Protein AF-A0AAF6ANN5-F1 (afdb_monomer_lite)

Organism: NCBI:txid1480154

Sequence (153 aa):
MLEGVFDYEKVLKLSKDSSLGESEVKACIAVLHFFVANAAKFDVDDSTLSKELQQLGLPKEHSDALCTPYLQNKDSLQAKFLEQALRIPALQIGGWQVQVGESKNVIMRLTTTNSVDQEEETSQKLQLCLTAEKFHLLLHELKTAKTLLEEIS

pLDDT: mean 86.35, std 12.0, range [33.69, 97.38]

InterPro domains:
  IPR017920 COMM domain [PF07258] (103-145)
  IPR047155 COMM domain-containing protein 4/6/7/8 [PTHR16231] (2-147)

Structure (mmCIF, N/CA/C/O backbone):
data_AF-A0AAF6ANN5-F1
#
_entry.id   AF-A0AAF6ANN5-F1
#
loop_
_atom_site.group_PDB
_atom_site.id
_atom_site.type_symbol
_atom_site.label_atom_id
_atom_site.label_alt_id
_atom_site.label_comp_id
_atom_site.label_asym_id
_atom_site.label_entity_id
_atom_site.label_seq_id
_atom_site.pdbx_PDB_ins_code
_atom_site.Cartn_x
_atom_site.Cartn_y
_atom_site.Cartn_z
_atom_site.occupancy
_atom_site.B_iso_or_equiv
_atom_site.auth_seq_id
_atom_site.auth_comp_id
_atom_site.auth_asym_id
_atom_site.auth_atom_id
_atom_site.pdbx_PDB_model_num
ATOM 1 N N . MET A 1 1 ? -15.929 -7.966 -1.815 1.00 33.69 1 MET A N 1
ATOM 2 C CA . MET A 1 1 ? -16.494 -6.610 -1.648 1.00 33.69 1 MET A CA 1
ATOM 3 C C . MET A 1 1 ? -16.893 -6.482 -0.192 1.00 33.69 1 MET A C 1
ATOM 5 O O . MET A 1 1 ? -17.551 -7.389 0.295 1.00 33.69 1 MET A O 1
ATOM 9 N N . LEU A 1 2 ? -16.480 -5.427 0.512 1.00 41.78 2 LEU A N 1
ATOM 10 C CA . LEU A 1 2 ? -17.139 -5.058 1.768 1.00 41.78 2 LEU A CA 1
ATOM 11 C C . LEU A 1 2 ? -18.470 -4.421 1.357 1.00 41.78 2 LEU A C 1
ATOM 13 O O . LEU A 1 2 ? -18.527 -3.237 1.038 1.00 41.78 2 LEU A O 1
ATOM 17 N N . GLU A 1 3 ? -19.495 -5.249 1.182 1.00 40.97 3 GLU A N 1
ATOM 18 C CA . GLU A 1 3 ? -20.826 -4.797 0.787 1.00 40.97 3 GLU A CA 1
ATOM 19 C C . GLU A 1 3 ? -21.509 -4.141 1.987 1.00 40.97 3 GLU A C 1
ATOM 21 O O . GLU A 1 3 ? -21.741 -4.777 3.013 1.00 40.97 3 GLU A O 1
ATOM 26 N N . GLY A 1 4 ? -21.818 -2.851 1.864 1.00 57.44 4 GLY A N 1
ATOM 27 C CA . GLY A 1 4 ? -22.591 -2.120 2.860 1.00 57.44 4 GLY A CA 1
ATOM 28 C C . GLY A 1 4 ? -22.348 -0.619 2.789 1.00 57.44 4 GLY A C 1
ATOM 29 O O . GLY A 1 4 ? -21.219 -0.153 2.917 1.00 57.44 4 GLY A O 1
ATOM 30 N N . VAL A 1 5 ? -23.419 0.155 2.613 1.00 72.56 5 VAL A N 1
ATOM 31 C CA . VAL A 1 5 ? -23.389 1.592 2.903 1.00 72.56 5 VAL A CA 1
ATOM 32 C C . VAL A 1 5 ? -23.323 1.736 4.422 1.00 72.56 5 VAL A C 1
ATOM 34 O O . VAL A 1 5 ? -24.136 1.143 5.132 1.00 72.56 5 VAL A O 1
ATOM 37 N N . PHE A 1 6 ? -22.347 2.491 4.931 1.00 81.31 6 PHE A N 1
ATOM 38 C CA . PHE A 1 6 ? -22.243 2.754 6.365 1.00 81.31 6 PHE A CA 1
ATOM 39 C C . PHE A 1 6 ? -23.472 3.546 6.837 1.00 81.31 6 PHE A C 1
ATOM 41 O O . PHE A 1 6 ? -23.650 4.710 6.475 1.00 81.31 6 PHE A O 1
ATOM 48 N N . ASP A 1 7 ? -24.334 2.905 7.628 1.00 87.69 7 ASP A N 1
ATOM 49 C CA . ASP A 1 7 ? -25.578 3.501 8.118 1.00 87.69 7 ASP A CA 1
ATOM 50 C C . ASP A 1 7 ? -25.316 4.355 9.365 1.00 87.69 7 ASP A C 1
ATOM 52 O O . ASP A 1 7 ? -25.314 3.882 10.507 1.00 87.69 7 ASP A O 1
ATOM 56 N N . TYR A 1 8 ? -25.090 5.643 9.121 1.00 85.69 8 TYR A N 1
ATOM 57 C CA . TYR A 1 8 ? -24.823 6.622 10.166 1.00 85.69 8 TYR A CA 1
ATOM 58 C C . TYR A 1 8 ? -26.023 6.831 11.108 1.00 85.69 8 TYR A C 1
ATOM 60 O O . TYR A 1 8 ? -25.842 6.986 12.317 1.00 85.69 8 TYR A O 1
ATOM 68 N N . GLU A 1 9 ? -27.258 6.776 10.594 1.00 86.19 9 GLU A N 1
ATOM 69 C CA . GLU A 1 9 ? -28.455 6.927 11.428 1.00 86.19 9 GLU A CA 1
ATOM 70 C C . GLU A 1 9 ? -28.615 5.771 12.410 1.00 86.19 9 GLU A C 1
ATOM 72 O O . GLU A 1 9 ? -29.039 5.969 13.552 1.00 86.19 9 GLU A O 1
ATOM 77 N N . LYS A 1 10 ? -28.294 4.550 11.975 1.00 88.38 10 LYS A N 1
ATOM 78 C CA . LYS A 1 10 ? -28.325 3.375 12.843 1.00 88.38 10 LYS A CA 1
ATOM 79 C C . LYS A 1 10 ? -27.309 3.497 13.971 1.00 88.38 10 LYS A C 1
ATOM 81 O O . LYS A 1 10 ? -27.663 3.220 15.114 1.00 88.38 10 LYS A O 1
ATOM 86 N N . VAL A 1 11 ? -26.089 3.952 13.682 1.00 88.06 11 VAL A N 1
ATOM 87 C CA . VAL A 1 11 ? -25.067 4.169 14.720 1.00 88.06 11 VAL A CA 1
ATOM 88 C C . VAL A 1 11 ? -25.512 5.246 15.706 1.00 88.06 11 VAL A C 1
ATOM 90 O O . VAL A 1 11 ? -25.431 5.024 16.911 1.00 88.06 11 VAL A O 1
ATOM 93 N N . LEU A 1 12 ? -26.089 6.350 15.220 1.00 86.00 12 LEU A N 1
ATOM 94 C CA . LEU A 1 12 ? -26.660 7.383 16.086 1.00 86.00 12 LEU A CA 1
ATOM 95 C C . LEU A 1 12 ? -27.783 6.864 16.984 1.00 86.00 12 LEU A C 1
ATOM 97 O O . LEU A 1 12 ? -27.888 7.277 18.133 1.00 86.00 12 LEU A O 1
ATOM 101 N N . LYS A 1 13 ? -28.643 5.973 16.473 1.00 87.88 13 LYS A N 1
ATOM 102 C CA . LYS A 1 13 ? -29.707 5.338 17.268 1.00 87.88 13 LYS A CA 1
ATOM 103 C C . LYS A 1 13 ? -29.127 4.436 18.358 1.00 87.88 13 LYS A C 1
ATOM 105 O O . LYS A 1 13 ? -29.644 4.462 19.468 1.00 87.88 13 LYS A O 1
ATOM 110 N N . LEU A 1 14 ? -28.063 3.689 18.055 1.00 87.19 14 LEU A N 1
ATOM 111 C CA . LEU A 1 14 ? -27.369 2.819 19.013 1.00 87.19 14 LEU A CA 1
ATOM 112 C C . LEU A 1 14 ? -26.603 3.606 20.084 1.00 87.19 14 LEU A C 1
ATOM 114 O O . LEU A 1 14 ? -26.457 3.124 21.201 1.00 87.19 14 LEU A O 1
ATOM 118 N N . SER A 1 15 ? -26.144 4.818 19.772 1.00 85.50 15 SER A N 1
ATOM 119 C CA . SER A 1 15 ? -25.438 5.675 20.727 1.00 85.50 15 SER A CA 1
ATOM 120 C C . SER A 1 15 ? -26.363 6.562 21.567 1.00 85.50 15 SER A C 1
ATOM 122 O O . SER A 1 15 ? -25.862 7.320 22.391 1.00 85.50 15 SER A O 1
ATOM 124 N N . LYS A 1 16 ? -27.693 6.488 21.411 1.00 82.38 16 LYS A N 1
ATOM 125 C CA . LYS A 1 16 ? -28.639 7.321 22.185 1.00 82.38 16 LYS A CA 1
ATOM 126 C C . LYS A 1 16 ? -28.584 7.087 23.692 1.00 82.38 16 LYS A C 1
ATOM 128 O O . LYS A 1 16 ? -28.816 8.022 24.447 1.00 82.38 16 LYS A O 1
ATOM 133 N N . ASP A 1 17 ? -28.279 5.859 24.102 1.00 80.19 17 ASP A N 1
ATOM 134 C CA . ASP A 1 17 ? -28.165 5.487 25.517 1.00 80.19 17 ASP A CA 1
ATOM 135 C C . ASP A 1 17 ? -26.787 5.847 26.099 1.00 80.19 17 ASP A C 1
ATOM 137 O O . ASP A 1 17 ? -26.565 5.745 27.306 1.00 80.19 17 ASP A O 1
ATOM 141 N N . SER A 1 18 ? -25.850 6.281 25.249 1.00 80.62 18 SER A N 1
ATOM 142 C CA . SER A 1 18 ? -24.573 6.833 25.688 1.00 80.62 18 SER A CA 1
ATOM 143 C C . SER A 1 18 ? -24.733 8.312 26.039 1.00 80.62 18 SER A C 1
ATOM 145 O O . SER A 1 18 ? -25.566 9.015 25.472 1.00 80.62 18 SER A O 1
ATOM 147 N N . SER A 1 19 ? -23.888 8.828 26.929 1.00 83.00 19 SER A N 1
ATOM 148 C CA . SER A 1 19 ? -23.829 10.263 27.229 1.00 83.00 19 SER A CA 1
ATOM 149 C C . SER A 1 19 ? -23.199 11.097 26.100 1.00 83.00 19 SER A C 1
ATOM 151 O O . SER A 1 19 ? -22.814 12.235 26.351 1.00 83.00 19 SER A O 1
ATOM 153 N N . LEU A 1 20 ? -23.040 10.529 24.896 1.00 84.44 20 LEU A N 1
ATOM 154 C CA . LEU A 1 20 ? -22.340 11.138 23.770 1.00 84.44 20 LEU A CA 1
ATOM 155 C C . LEU A 1 20 ? -23.307 11.895 22.853 1.00 84.44 20 LEU A C 1
ATOM 157 O O . LEU A 1 20 ? -24.319 11.360 22.398 1.00 84.44 20 LEU A O 1
ATOM 161 N N . GLY A 1 21 ? -22.960 13.134 22.519 1.00 88.62 21 GLY A N 1
ATOM 162 C CA . GLY A 1 21 ? -23.619 13.915 21.479 1.00 88.62 21 GLY A CA 1
ATOM 163 C C . GLY A 1 21 ? -23.250 13.448 20.066 1.00 88.62 21 GLY A C 1
ATOM 164 O O . GLY A 1 21 ? -22.271 12.735 19.849 1.00 88.62 21 GLY A O 1
ATOM 165 N N . GLU A 1 22 ? -23.991 13.914 19.056 1.00 87.75 22 GLU A N 1
ATOM 166 C CA . GLU A 1 22 ? -23.760 13.544 17.647 1.00 87.75 22 GLU A CA 1
ATOM 167 C C . GLU A 1 22 ? -22.311 13.806 17.192 1.00 87.75 22 GLU A C 1
ATOM 169 O O . GLU A 1 22 ? -21.709 12.983 16.502 1.00 87.75 22 GLU A O 1
ATOM 174 N N . SER A 1 23 ? -21.723 14.934 17.605 1.00 89.06 23 SER A N 1
ATOM 175 C CA . SER A 1 23 ? -20.334 15.274 17.274 1.00 89.06 23 SER A CA 1
ATOM 176 C C . SER A 1 23 ? -19.329 14.291 17.880 1.00 89.06 23 SER A C 1
ATOM 178 O O . SER A 1 23 ? -18.340 13.949 17.235 1.00 89.06 23 SER A O 1
ATOM 180 N N . GLU A 1 24 ? -19.575 13.827 19.103 1.00 90.00 24 GLU A N 1
ATOM 181 C CA . GLU A 1 24 ? -18.706 12.870 19.792 1.00 90.00 24 GLU A CA 1
ATOM 182 C C . GLU A 1 24 ? -18.810 11.493 19.136 1.00 90.00 24 GLU A C 1
ATOM 184 O O . GLU A 1 24 ? -17.797 10.846 18.893 1.00 90.00 24 GLU A O 1
ATOM 189 N N . VAL A 1 25 ? -20.012 11.098 18.708 1.00 90.69 25 VAL A N 1
ATOM 190 C CA . VAL A 1 25 ? -20.229 9.875 17.924 1.00 90.69 25 VAL A CA 1
ATOM 191 C C . VAL A 1 25 ? -19.454 9.921 16.600 1.00 90.69 25 VAL A C 1
ATOM 193 O O . VAL A 1 25 ? -18.795 8.942 16.245 1.00 90.69 25 VAL A O 1
ATOM 196 N N . LYS A 1 26 ? -19.458 11.057 15.881 1.00 90.06 26 LYS A N 1
ATOM 197 C CA . LYS A 1 26 ? -18.629 11.235 14.664 1.00 90.06 26 LYS A CA 1
ATOM 198 C C . LYS A 1 26 ? -17.145 11.092 14.974 1.00 90.06 26 LYS A C 1
ATOM 200 O O . LYS A 1 26 ? -16.437 10.428 14.218 1.00 90.06 26 LYS A O 1
ATOM 205 N N . ALA A 1 27 ? -16.686 11.688 16.074 1.00 90.69 27 ALA A N 1
ATOM 206 C CA . ALA A 1 27 ? -15.297 11.589 16.499 1.00 90.69 27 ALA A CA 1
ATOM 207 C C . ALA A 1 27 ? -14.908 10.134 16.799 1.00 90.69 27 ALA A C 1
ATOM 209 O O . ALA A 1 27 ? -13.898 9.662 16.284 1.00 90.69 27 ALA A O 1
ATOM 210 N N . CYS A 1 28 ? -15.740 9.387 17.531 1.00 89.94 28 CYS A N 1
ATOM 211 C CA . CYS A 1 28 ? -15.510 7.967 17.800 1.00 89.94 28 CYS A CA 1
ATOM 212 C C . CYS A 1 28 ? -15.413 7.145 16.509 1.00 89.94 28 CYS A C 1
ATOM 214 O O . CYS A 1 28 ? -14.481 6.359 16.354 1.00 89.94 28 CYS A O 1
ATOM 216 N N . ILE A 1 29 ? -16.327 7.350 15.554 1.00 89.88 29 ILE A N 1
ATOM 217 C CA . ILE A 1 29 ? -16.293 6.647 14.261 1.00 89.88 29 ILE A CA 1
ATOM 218 C C . ILE A 1 29 ? -15.013 6.984 13.491 1.00 89.88 29 ILE A C 1
ATOM 220 O O . ILE A 1 29 ? -14.361 6.084 12.966 1.00 89.88 29 ILE A O 1
ATOM 224 N N . ALA A 1 30 ? -14.628 8.261 13.440 1.00 91.06 30 ALA A N 1
ATOM 225 C CA . ALA A 1 30 ? -13.412 8.694 12.760 1.00 91.06 30 ALA A CA 1
ATOM 226 C C . ALA A 1 30 ? -12.153 8.077 13.387 1.00 91.06 30 ALA A C 1
ATOM 228 O O . ALA A 1 30 ? -11.261 7.639 12.663 1.00 91.06 30 ALA A O 1
ATOM 229 N N . VAL A 1 31 ? -12.105 7.991 14.718 1.00 90.69 31 VAL A N 1
ATOM 230 C CA . VAL A 1 31 ? -11.010 7.363 15.469 1.00 90.69 31 VAL A CA 1
ATOM 231 C C . VAL A 1 31 ? -10.940 5.857 15.194 1.00 90.69 31 VAL A C 1
ATOM 233 O O . VAL A 1 31 ? -9.868 5.342 14.886 1.00 90.69 31 VAL A O 1
ATOM 236 N N . LEU A 1 32 ? -12.072 5.148 15.222 1.00 90.62 32 LEU A N 1
ATOM 237 C CA . LEU A 1 32 ? -12.115 3.717 14.898 1.00 90.62 32 LEU A CA 1
ATOM 238 C C . LEU A 1 32 ? -11.694 3.449 13.450 1.00 90.62 32 LEU A C 1
ATOM 240 O O . LEU A 1 32 ? -10.883 2.560 13.193 1.00 90.62 32 LEU A O 1
ATOM 244 N N . HIS A 1 33 ? -12.195 4.252 12.509 1.00 91.75 33 HIS A N 1
ATOM 245 C CA . HIS A 1 33 ? -11.777 4.190 11.114 1.00 91.75 33 HIS A CA 1
ATOM 246 C C . HIS A 1 33 ? -10.273 4.441 10.976 1.00 91.75 33 HIS A C 1
ATOM 248 O O . HIS A 1 33 ? -9.597 3.715 10.251 1.00 91.75 33 HIS A O 1
ATOM 254 N N . PHE A 1 34 ? -9.732 5.431 11.691 1.00 92.19 34 PHE A N 1
ATOM 255 C CA . PHE A 1 34 ? -8.304 5.724 11.690 1.00 92.19 34 PHE A CA 1
ATOM 256 C C . PHE A 1 34 ? -7.478 4.523 12.164 1.00 92.19 34 PHE A C 1
ATOM 258 O O . PHE A 1 34 ? -6.540 4.143 11.465 1.00 92.19 34 PHE A O 1
ATOM 265 N N . PHE A 1 35 ? -7.825 3.891 13.289 1.00 92.12 35 PHE A N 1
ATOM 266 C CA . PHE A 1 35 ? -7.075 2.729 13.774 1.00 92.12 35 PHE A CA 1
ATOM 267 C C . PHE A 1 35 ? -7.138 1.557 12.805 1.00 92.12 35 PHE A C 1
ATOM 269 O O . PHE A 1 35 ? -6.095 1.061 12.392 1.00 92.12 35 PHE A O 1
ATOM 276 N N . VAL A 1 36 ? -8.337 1.153 12.381 1.00 91.88 36 VAL A N 1
ATOM 277 C CA . VAL A 1 36 ? -8.509 -0.009 11.495 1.00 91.88 36 VAL A CA 1
ATOM 278 C C . VAL A 1 36 ? -7.837 0.223 10.141 1.00 91.88 36 VAL A C 1
ATOM 280 O O . VAL A 1 36 ? -7.149 -0.662 9.631 1.00 91.88 36 VAL A O 1
ATOM 283 N N . ALA A 1 37 ? -7.982 1.420 9.564 1.00 92.31 37 ALA A N 1
ATOM 284 C CA . ALA A 1 37 ? -7.369 1.738 8.282 1.00 92.31 37 ALA A CA 1
ATOM 285 C C . ALA A 1 37 ? -5.838 1.751 8.367 1.00 92.31 37 ALA A C 1
ATOM 287 O O . ALA A 1 37 ? -5.186 1.232 7.466 1.00 92.31 37 ALA A O 1
ATOM 288 N N . ASN A 1 38 ? -5.252 2.327 9.423 1.00 93.19 38 ASN A N 1
ATOM 289 C CA . ASN A 1 38 ? -3.796 2.349 9.576 1.00 93.19 38 ASN A CA 1
ATOM 290 C C . ASN A 1 38 ? -3.234 0.974 9.936 1.00 93.19 38 ASN A C 1
ATOM 292 O O . ASN A 1 38 ? -2.243 0.571 9.338 1.00 93.19 38 ASN A O 1
ATOM 296 N N . ALA A 1 39 ? -3.892 0.226 10.824 1.00 94.31 39 ALA A N 1
ATOM 297 C CA . ALA A 1 39 ? -3.493 -1.139 11.152 1.00 94.31 39 ALA A CA 1
ATOM 298 C C . ALA A 1 39 ? -3.416 -2.006 9.887 1.00 94.31 39 ALA A C 1
ATOM 300 O O . ALA A 1 39 ? -2.395 -2.641 9.634 1.00 94.31 39 ALA A O 1
ATOM 301 N N . ALA A 1 40 ? -4.441 -1.933 9.028 1.00 93.69 40 ALA A N 1
ATOM 302 C CA . ALA A 1 40 ? -4.443 -2.639 7.751 1.00 93.69 40 ALA A CA 1
ATOM 303 C C . ALA A 1 40 ? -3.346 -2.126 6.802 1.00 93.69 40 ALA A C 1
ATOM 305 O O . ALA A 1 40 ? -2.627 -2.932 6.218 1.00 93.69 40 ALA A O 1
ATOM 306 N N . LYS A 1 41 ? -3.178 -0.804 6.653 1.00 91.81 41 LYS A N 1
ATOM 307 C CA . LYS A 1 41 ? -2.157 -0.209 5.766 1.00 91.81 41 LYS A CA 1
ATOM 308 C C . LYS A 1 41 ? -0.726 -0.592 6.141 1.00 91.81 41 LYS A C 1
ATOM 310 O O . LYS A 1 41 ? 0.086 -0.786 5.244 1.00 91.81 41 LYS A O 1
ATOM 315 N N . PHE A 1 42 ? -0.427 -0.676 7.434 1.00 93.19 42 PHE A N 1
ATOM 316 C CA . PHE A 1 42 ? 0.909 -0.988 7.952 1.00 93.19 42 PHE A CA 1
ATOM 317 C C . PHE A 1 42 ? 1.077 -2.457 8.346 1.00 93.19 42 PHE A C 1
ATOM 319 O O . PHE A 1 42 ? 2.047 -2.803 9.010 1.00 93.19 42 PHE A O 1
ATOM 326 N N . ASP A 1 43 ? 0.142 -3.311 7.931 1.00 93.00 43 ASP A N 1
ATOM 327 C CA . ASP A 1 43 ? 0.189 -4.756 8.146 1.00 93.00 43 ASP A CA 1
ATOM 328 C C . ASP A 1 43 ? 0.326 -5.181 9.623 1.00 93.00 43 ASP A C 1
ATOM 330 O O . ASP A 1 43 ? 0.860 -6.242 9.937 1.00 93.00 43 ASP A O 1
ATOM 334 N N . VAL A 1 44 ? -0.215 -4.388 10.550 1.00 94.38 44 VAL A N 1
ATOM 335 C CA . VAL A 1 44 ? -0.054 -4.591 11.999 1.00 94.38 44 VAL A CA 1
ATOM 336 C C . VAL A 1 44 ? -0.697 -5.913 12.441 1.00 94.38 44 VAL A C 1
ATOM 338 O O . VAL A 1 44 ? -1.783 -6.276 11.973 1.00 94.38 44 VAL A O 1
ATOM 341 N N . ASP A 1 45 ? -0.041 -6.661 13.328 1.00 92.44 45 ASP A N 1
ATOM 342 C CA . ASP A 1 45 ? -0.598 -7.885 13.909 1.00 92.44 45 ASP A CA 1
ATOM 343 C C . ASP A 1 45 ? -1.596 -7.590 15.042 1.00 92.44 45 ASP A C 1
ATOM 345 O O . ASP A 1 45 ? -1.555 -6.545 15.692 1.00 92.44 45 ASP A O 1
ATOM 349 N N . ASP A 1 46 ? -2.486 -8.547 15.301 1.00 90.00 46 ASP A N 1
ATOM 350 C CA . ASP A 1 46 ? -3.550 -8.458 16.310 1.00 90.00 46 ASP A CA 1
ATOM 351 C C . ASP A 1 46 ? -3.022 -8.110 17.713 1.00 90.00 46 ASP A C 1
ATOM 353 O O . ASP A 1 46 ? -3.574 -7.261 18.418 1.00 90.00 46 ASP A O 1
ATOM 357 N N . SER A 1 47 ? -1.888 -8.709 18.096 1.00 91.75 47 SER A N 1
ATOM 358 C CA . SER A 1 47 ? -1.308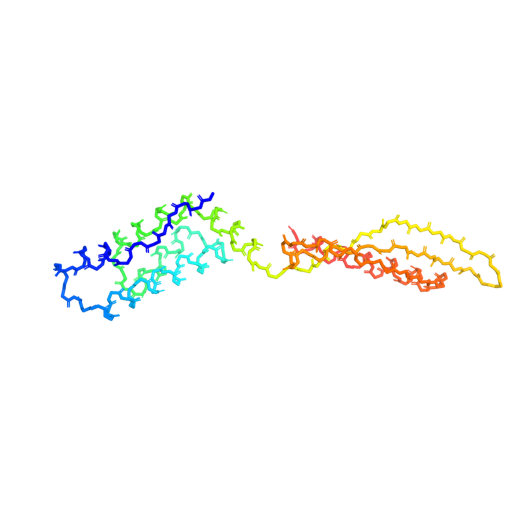 -8.521 19.424 1.00 91.75 47 SER A CA 1
ATOM 359 C C . SER A 1 47 ? -0.721 -7.123 19.603 1.00 91.75 47 SER A C 1
ATOM 361 O O . SER A 1 47 ? -0.788 -6.563 20.699 1.00 91.75 47 SER A O 1
ATOM 363 N N . THR A 1 48 ? -0.153 -6.556 18.539 1.00 93.56 48 THR A N 1
ATOM 364 C CA . THR A 1 48 ? 0.372 -5.190 18.526 1.00 93.56 48 THR A CA 1
ATOM 365 C C . THR A 1 48 ? -0.770 -4.182 18.528 1.00 93.56 48 THR A C 1
ATOM 367 O O . THR A 1 48 ? -0.782 -3.302 19.388 1.00 93.56 48 THR A O 1
ATOM 370 N N . LEU A 1 49 ? -1.785 -4.366 17.676 1.00 93.44 49 LEU A N 1
ATOM 371 C CA . LEU A 1 49 ? -2.954 -3.485 17.635 1.00 93.44 49 LEU A CA 1
ATOM 372 C C . LEU A 1 49 ? -3.677 -3.437 18.991 1.00 93.44 49 LEU A C 1
ATOM 374 O O . LEU A 1 49 ? -3.960 -2.353 19.499 1.00 93.44 49 LEU A O 1
ATOM 378 N N . SER A 1 50 ? -3.921 -4.592 19.623 1.00 93.88 50 SER A N 1
ATOM 379 C CA . SER A 1 50 ? -4.575 -4.642 20.939 1.00 93.88 50 SER A CA 1
ATOM 380 C C . SER A 1 50 ? -3.757 -3.911 22.014 1.00 93.88 50 SER A C 1
ATOM 382 O O . SER A 1 50 ? -4.326 -3.204 22.848 1.00 93.88 50 SER A O 1
ATOM 384 N N . LYS A 1 51 ? -2.419 -4.010 21.988 1.00 94.31 51 LYS A N 1
ATOM 385 C CA . LYS A 1 51 ? -1.542 -3.281 22.924 1.00 94.31 51 LYS A CA 1
ATOM 386 C C . LYS A 1 51 ? -1.562 -1.773 22.687 1.00 94.31 51 LYS A C 1
ATOM 388 O O . LYS A 1 51 ? -1.621 -1.028 23.661 1.00 94.31 51 LYS A O 1
ATOM 393 N N . GLU A 1 52 ? -1.519 -1.322 21.436 1.00 94.00 52 GLU A N 1
ATOM 394 C CA . GLU A 1 52 ? -1.569 0.108 21.100 1.00 94.00 52 GLU A CA 1
ATOM 395 C C . GLU A 1 52 ? -2.889 0.742 21.556 1.00 94.00 52 GLU A C 1
ATOM 397 O O . GLU A 1 52 ? -2.888 1.789 22.205 1.00 94.00 52 GLU A O 1
ATOM 402 N N . LEU A 1 53 ? -4.018 0.072 21.313 1.00 93.38 53 LEU A N 1
ATOM 403 C CA . LEU A 1 53 ? -5.333 0.530 21.772 1.00 93.38 53 LEU A CA 1
ATOM 404 C C . LEU A 1 53 ? -5.397 0.628 23.302 1.00 93.38 53 LEU A C 1
ATOM 406 O O . LEU A 1 53 ? -5.896 1.617 23.842 1.00 93.38 53 LEU A O 1
ATOM 410 N N . GLN A 1 54 ? -4.830 -0.352 24.010 1.00 94.12 54 GLN A N 1
ATOM 411 C CA . GLN A 1 54 ? -4.751 -0.327 25.471 1.00 94.12 54 GLN A CA 1
ATOM 412 C C . GLN A 1 54 ? -3.858 0.807 25.994 1.00 94.12 54 GLN A C 1
ATOM 414 O O . GLN A 1 54 ? -4.203 1.445 26.988 1.00 94.12 54 GLN A O 1
ATOM 419 N N . GLN A 1 55 ? -2.743 1.111 25.323 1.00 93.88 55 GLN A N 1
ATOM 420 C CA . GLN A 1 55 ? -1.870 2.241 25.679 1.00 93.88 55 GLN A CA 1
ATOM 421 C C . GLN A 1 55 ? -2.560 3.596 25.501 1.00 93.88 55 GLN A C 1
ATOM 423 O O . GLN A 1 55 ? -2.269 4.538 26.237 1.00 93.88 55 GLN A O 1
ATOM 428 N N . LEU A 1 56 ? -3.505 3.682 24.566 1.00 90.56 56 LEU A N 1
ATOM 429 C CA . LEU A 1 56 ? -4.368 4.847 24.376 1.00 90.56 56 LEU A CA 1
ATOM 430 C C . LEU A 1 56 ? -5.523 4.914 25.389 1.00 90.56 56 LEU A C 1
ATOM 432 O O . LEU A 1 56 ? -6.294 5.872 25.380 1.00 90.56 56 LEU A O 1
ATOM 436 N N . GLY A 1 57 ? -5.623 3.925 26.282 1.00 90.56 57 GLY A N 1
ATOM 437 C CA . GLY A 1 57 ? -6.574 3.889 27.387 1.00 90.56 57 GLY A CA 1
ATOM 438 C C . GLY A 1 57 ? -7.822 3.050 27.129 1.00 90.56 57 GLY A C 1
ATOM 439 O O . GLY A 1 57 ? -8.728 3.070 27.964 1.00 90.56 57 GLY A O 1
ATOM 440 N N . LEU A 1 58 ? -7.905 2.307 26.016 1.00 90.94 58 LEU A N 1
ATOM 441 C CA . LEU A 1 58 ? -9.034 1.403 25.806 1.00 90.94 58 LEU A CA 1
ATOM 442 C C . LEU A 1 58 ? -8.931 0.196 26.755 1.00 90.94 58 LEU A C 1
ATOM 444 O O . LEU A 1 58 ? -7.871 -0.422 26.870 1.00 90.94 58 LEU A O 1
ATOM 448 N N . PRO A 1 59 ? -10.038 -0.211 27.397 1.00 93.19 59 PRO A N 1
ATOM 449 C CA . PRO A 1 59 ? -10.106 -1.488 28.088 1.00 93.19 59 PRO A CA 1
ATOM 450 C C . PRO A 1 59 ? -9.721 -2.643 27.160 1.00 93.19 59 PRO A C 1
ATOM 452 O O . PRO A 1 59 ? -10.027 -2.631 25.961 1.00 93.19 59 PRO A O 1
ATOM 455 N N . LYS A 1 60 ? -9.096 -3.677 27.729 1.00 91.75 60 LYS A N 1
ATOM 456 C CA . LYS A 1 60 ? -8.686 -4.872 26.982 1.00 91.75 60 LYS A CA 1
ATOM 457 C C . LYS A 1 60 ? -9.853 -5.498 26.215 1.00 91.75 60 LYS A C 1
ATOM 459 O O . LYS A 1 60 ? -9.721 -5.781 25.034 1.00 91.75 60 LYS A O 1
ATOM 464 N N . GLU A 1 61 ? -11.014 -5.615 26.854 1.00 94.06 61 GLU A N 1
ATOM 465 C CA . GLU A 1 61 ? -12.221 -6.177 26.236 1.00 94.06 61 GLU A CA 1
ATOM 466 C C . GLU A 1 61 ? -12.648 -5.419 24.969 1.00 94.06 61 GLU A C 1
ATOM 468 O O . GLU A 1 61 ? -13.032 -6.033 23.978 1.00 94.06 61 GLU A O 1
ATOM 473 N N . HIS A 1 62 ? -12.556 -4.085 24.970 1.00 90.81 62 HIS A N 1
ATOM 474 C CA . HIS A 1 62 ? -12.905 -3.261 23.807 1.00 90.81 62 HIS A CA 1
ATOM 475 C C . HIS A 1 62 ? -11.837 -3.326 22.716 1.00 90.81 62 HIS A C 1
ATOM 477 O O . HIS A 1 62 ? -12.165 -3.305 21.531 1.00 90.81 62 HIS A O 1
ATOM 483 N N . SER A 1 63 ? -10.572 -3.440 23.117 1.00 93.44 63 SER A N 1
ATOM 484 C CA . SER A 1 63 ? -9.453 -3.624 22.193 1.00 93.44 63 SER A CA 1
ATOM 485 C C . SER A 1 63 ? -9.590 -4.951 21.447 1.00 93.44 63 SER A C 1
ATOM 487 O O . SER A 1 63 ? -9.588 -4.965 20.219 1.00 93.44 63 SER A O 1
ATOM 489 N N . ASP A 1 64 ? -9.832 -6.048 22.166 1.00 90.81 64 ASP A N 1
ATOM 490 C CA . ASP A 1 64 ? -9.996 -7.385 21.585 1.00 90.81 64 ASP A CA 1
ATOM 491 C C . ASP A 1 64 ? -11.257 -7.470 20.695 1.00 90.81 64 ASP A C 1
ATOM 493 O O . ASP A 1 64 ? -11.242 -8.087 19.622 1.00 90.81 64 ASP A O 1
ATOM 497 N N . ALA A 1 65 ? -12.335 -6.776 21.082 1.00 91.94 65 ALA A N 1
ATOM 498 C CA . ALA A 1 65 ? -13.548 -6.662 20.273 1.00 91.94 65 ALA A CA 1
ATOM 499 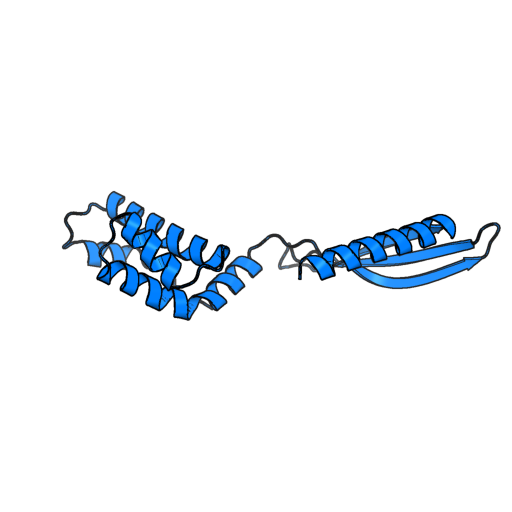C C . ALA A 1 65 ? -13.322 -5.920 18.942 1.00 91.94 65 ALA A C 1
ATOM 501 O O . ALA A 1 65 ? -13.993 -6.234 17.960 1.00 91.94 65 ALA A O 1
ATOM 502 N N . LEU A 1 66 ? -12.384 -4.964 18.886 1.00 91.44 66 LEU A N 1
ATOM 503 C CA . LEU A 1 66 ? -12.002 -4.275 17.647 1.00 91.44 66 LEU A CA 1
ATOM 504 C C . LEU A 1 66 ? -11.031 -5.110 16.798 1.00 91.44 66 LEU A C 1
ATOM 506 O O . LEU A 1 66 ? -11.114 -5.103 15.569 1.00 91.44 66 LEU A O 1
ATOM 510 N N . CYS A 1 67 ? -10.134 -5.848 17.449 1.00 92.69 67 CYS A N 1
ATOM 511 C CA . CYS A 1 67 ? -9.105 -6.643 16.788 1.00 92.69 67 CYS A CA 1
ATOM 512 C C . CYS A 1 67 ? -9.693 -7.861 16.044 1.00 92.69 67 CYS A C 1
ATOM 514 O O . CYS A 1 67 ? -9.305 -8.144 14.912 1.00 92.69 67 CYS A O 1
ATOM 516 N N . THR A 1 68 ? -10.739 -8.491 16.591 1.00 91.88 68 THR A N 1
ATOM 517 C CA . THR A 1 68 ? -11.431 -9.634 15.959 1.00 91.88 68 THR A CA 1
ATOM 518 C C . THR A 1 68 ? -11.941 -9.348 14.529 1.00 91.88 68 THR A C 1
ATOM 520 O O . THR A 1 68 ? -11.560 -10.072 13.604 1.00 91.88 68 THR A O 1
ATOM 523 N N . PRO A 1 69 ? -12.784 -8.320 14.282 1.00 91.38 69 PRO A N 1
ATOM 524 C CA . PRO A 1 69 ? -13.243 -8.001 12.931 1.00 91.38 69 PRO A CA 1
ATOM 525 C C . PRO A 1 69 ? -12.122 -7.444 12.047 1.00 91.38 69 PRO A C 1
ATOM 527 O O . PRO A 1 69 ? -12.172 -7.640 10.832 1.00 91.38 69 PRO A O 1
ATOM 530 N N . TYR A 1 70 ? -11.112 -6.781 12.623 1.00 92.75 70 TYR A N 1
ATOM 531 C CA . TYR A 1 70 ? -9.924 -6.358 11.883 1.00 92.75 70 TYR A CA 1
ATOM 532 C C . TYR A 1 70 ? -9.192 -7.567 11.290 1.00 92.75 70 TYR A C 1
ATOM 534 O O . TYR A 1 70 ? -9.010 -7.618 10.077 1.00 92.75 70 TYR A O 1
ATOM 542 N N . LEU A 1 71 ? -8.860 -8.571 12.106 1.00 91.88 71 LEU A N 1
ATOM 543 C CA . LEU A 1 71 ? -8.136 -9.764 11.667 1.00 91.88 71 LEU A CA 1
ATOM 544 C C . LEU A 1 71 ? -8.889 -10.525 10.567 1.00 91.88 71 LEU A C 1
ATOM 546 O O . LEU A 1 71 ? -8.289 -10.956 9.588 1.00 91.88 71 LEU A O 1
ATOM 550 N N . GLN A 1 72 ? -10.213 -10.638 10.695 1.00 93.12 72 GLN A N 1
ATOM 551 C CA . GLN A 1 72 ? -11.062 -11.319 9.711 1.00 93.12 72 GLN A CA 1
ATOM 552 C C . GLN A 1 72 ? -11.113 -10.612 8.350 1.00 93.12 72 GLN A C 1
ATOM 554 O O . GLN A 1 72 ? -11.344 -11.262 7.334 1.00 93.12 72 GLN A O 1
ATOM 559 N N . ASN A 1 73 ? -10.939 -9.287 8.326 1.00 92.31 73 ASN A N 1
ATOM 560 C CA . ASN A 1 73 ? -11.127 -8.472 7.124 1.00 92.31 73 ASN A CA 1
ATOM 561 C C . ASN A 1 73 ? -9.841 -7.791 6.636 1.00 92.31 73 ASN A C 1
ATOM 563 O O . ASN A 1 73 ? -9.892 -7.088 5.626 1.00 92.31 73 ASN A O 1
ATOM 567 N N . LYS A 1 74 ? -8.704 -7.990 7.314 1.00 93.00 74 LYS A N 1
ATOM 568 C CA . LYS A 1 74 ? -7.417 -7.334 7.038 1.00 93.00 74 LYS A CA 1
ATOM 569 C C . LYS A 1 74 ? -7.016 -7.452 5.569 1.00 93.00 74 LYS A C 1
ATOM 571 O O . LYS A 1 74 ? -6.821 -6.431 4.913 1.00 93.00 74 LYS A O 1
ATOM 576 N N . ASP A 1 75 ? -7.008 -8.670 5.035 1.00 92.50 75 ASP A N 1
ATOM 577 C CA . ASP A 1 75 ? -6.617 -8.933 3.645 1.00 92.50 75 ASP A CA 1
ATOM 578 C C . ASP A 1 75 ? -7.567 -8.251 2.652 1.00 92.50 75 ASP A C 1
ATOM 580 O O . ASP A 1 75 ? -7.142 -7.652 1.663 1.00 92.50 75 ASP A O 1
ATOM 584 N N . SER A 1 76 ? -8.876 -8.272 2.934 1.00 92.69 76 SER A N 1
ATOM 585 C CA . SER A 1 76 ? -9.865 -7.596 2.090 1.00 92.69 76 SER A CA 1
ATOM 586 C C . SER A 1 76 ? -9.726 -6.072 2.147 1.00 92.69 76 SER A C 1
ATOM 588 O O . SER A 1 76 ? -9.959 -5.410 1.134 1.00 92.69 76 SER A O 1
ATOM 590 N N . LEU A 1 77 ? -9.389 -5.503 3.308 1.00 91.62 77 LEU A N 1
ATOM 591 C CA . LEU A 1 77 ? -9.144 -4.069 3.474 1.00 91.62 77 LEU A CA 1
ATOM 592 C C . LEU A 1 77 ? -7.887 -3.648 2.715 1.00 91.62 77 LEU A C 1
ATOM 594 O O . LEU A 1 77 ? -7.930 -2.684 1.952 1.00 91.62 77 LEU A O 1
ATOM 598 N N . GLN A 1 78 ? -6.796 -4.399 2.865 1.00 93.19 78 GLN A N 1
ATOM 599 C CA . GLN A 1 78 ? -5.552 -4.163 2.138 1.00 93.19 78 GLN A CA 1
ATOM 600 C C . GLN A 1 78 ? -5.765 -4.252 0.627 1.00 93.19 78 GLN A C 1
ATOM 602 O O . GLN A 1 78 ? -5.357 -3.342 -0.091 1.00 93.19 78 GLN A O 1
ATOM 607 N N . ALA A 1 79 ? -6.477 -5.271 0.137 1.00 90.81 79 ALA A N 1
ATOM 608 C CA . ALA A 1 79 ? -6.812 -5.388 -1.280 1.00 90.81 79 ALA A CA 1
ATOM 609 C C . ALA A 1 79 ? -7.558 -4.144 -1.795 1.00 90.81 79 ALA A C 1
ATOM 611 O O . ALA A 1 79 ? -7.204 -3.600 -2.840 1.00 90.81 79 ALA A O 1
ATOM 612 N N . LYS A 1 80 ? -8.533 -3.632 -1.032 1.00 89.69 80 LYS A N 1
ATOM 613 C CA . LYS A 1 80 ? -9.262 -2.406 -1.389 1.00 89.69 80 LYS A CA 1
ATOM 614 C C . LYS A 1 80 ? -8.408 -1.147 -1.335 1.00 89.69 80 LYS A C 1
ATOM 616 O O . LYS A 1 80 ? -8.498 -0.324 -2.244 1.00 89.69 80 LYS A O 1
ATOM 621 N N . PHE A 1 81 ? -7.543 -1.001 -0.339 1.00 89.31 81 PHE A N 1
ATOM 622 C CA . PHE A 1 81 ? -6.602 0.117 -0.312 1.00 89.31 81 PHE A CA 1
ATOM 623 C C . PHE A 1 81 ? -5.607 0.054 -1.470 1.00 89.31 81 PHE A C 1
ATOM 625 O O . PHE A 1 81 ? -5.281 1.088 -2.041 1.00 89.31 81 PHE A O 1
ATOM 632 N N . LEU A 1 82 ? -5.187 -1.144 -1.878 1.00 86.62 82 LEU A N 1
ATOM 633 C CA . LEU A 1 82 ? -4.317 -1.345 -3.033 1.00 86.62 82 LEU A CA 1
ATOM 634 C C . LEU A 1 82 ? -5.013 -1.065 -4.371 1.00 86.62 82 LEU A C 1
ATOM 636 O O . LEU A 1 82 ? -4.324 -0.712 -5.328 1.00 86.62 82 LEU A O 1
ATOM 640 N N . GLU A 1 83 ? -6.331 -1.250 -4.476 1.00 84.19 83 GLU A N 1
ATOM 641 C CA . GLU A 1 83 ? -7.124 -0.829 -5.645 1.00 84.19 83 GLU A CA 1
ATOM 642 C C . GLU A 1 83 ? -7.207 0.703 -5.747 1.00 84.19 83 GLU A C 1
ATOM 644 O O . GLU A 1 83 ? -7.195 1.248 -6.845 1.00 84.19 83 GLU A O 1
ATOM 649 N N . GLN A 1 84 ? -7.277 1.396 -4.607 1.00 82.06 84 GLN A N 1
ATOM 650 C CA . GLN A 1 84 ? -7.374 2.860 -4.531 1.00 82.06 84 GLN A CA 1
ATOM 651 C C . GLN A 1 84 ? -6.010 3.565 -4.527 1.00 82.06 84 GLN A C 1
ATOM 653 O O . GLN A 1 84 ? -5.938 4.787 -4.659 1.00 82.06 84 GLN A O 1
ATOM 658 N N . ALA A 1 85 ? -4.925 2.817 -4.337 1.00 82.38 85 ALA A N 1
ATOM 659 C CA . ALA A 1 85 ? -3.579 3.357 -4.333 1.00 82.38 85 ALA A CA 1
ATOM 660 C C . ALA A 1 85 ? -3.145 3.758 -5.748 1.00 82.38 85 ALA A C 1
ATOM 662 O O . ALA A 1 85 ? -3.358 3.030 -6.718 1.00 82.38 85 ALA A O 1
ATOM 663 N N . LEU A 1 86 ? -2.450 4.892 -5.848 1.00 80.00 86 LEU A N 1
ATOM 664 C CA . LEU A 1 86 ? -1.753 5.272 -7.071 1.00 80.00 86 LEU A CA 1
ATOM 665 C C . LEU A 1 86 ? -0.650 4.249 -7.347 1.00 80.00 86 LEU A C 1
ATOM 667 O O . LEU A 1 86 ? 0.284 4.098 -6.559 1.00 80.00 86 LEU A O 1
ATOM 671 N N . ARG A 1 87 ? -0.759 3.548 -8.475 1.00 73.94 87 ARG A N 1
ATOM 672 C CA . ARG A 1 87 ? 0.261 2.606 -8.935 1.00 73.94 87 ARG A CA 1
ATOM 673 C C . ARG A 1 87 ? 1.084 3.241 -10.036 1.00 73.94 87 ARG A C 1
ATOM 675 O O . ARG A 1 87 ? 0.543 3.907 -10.916 1.00 73.94 87 ARG A O 1
ATOM 682 N N . ILE A 1 88 ? 2.390 2.991 -10.004 1.00 80.19 88 ILE A N 1
ATOM 683 C CA . ILE A 1 88 ? 3.239 3.265 -11.159 1.00 80.19 88 ILE A CA 1
ATOM 684 C C . ILE A 1 88 ? 2.806 2.287 -12.262 1.00 80.19 88 ILE A C 1
ATOM 686 O O . ILE A 1 88 ? 2.796 1.077 -12.016 1.00 80.19 88 ILE A O 1
ATOM 690 N N . PRO A 1 89 ? 2.424 2.786 -13.447 1.00 78.75 89 PRO A N 1
ATOM 691 C CA . PRO A 1 89 ? 2.068 1.954 -14.586 1.00 78.75 89 PRO A CA 1
ATOM 692 C C . PRO A 1 89 ? 3.153 0.918 -14.893 1.00 78.75 89 PRO A C 1
ATOM 694 O O . PRO A 1 89 ? 4.345 1.236 -14.930 1.00 78.75 89 PRO A O 1
ATOM 697 N N . ALA A 1 90 ? 2.746 -0.334 -15.104 1.00 81.62 90 ALA A N 1
ATOM 698 C CA . ALA A 1 90 ? 3.687 -1.394 -15.428 1.00 81.62 90 ALA A CA 1
ATOM 699 C C . ALA A 1 90 ? 4.287 -1.154 -16.821 1.00 81.62 90 ALA A C 1
ATOM 701 O O . ALA A 1 90 ? 3.566 -1.046 -17.815 1.00 81.62 90 ALA A O 1
ATOM 702 N N . LEU A 1 91 ? 5.617 -1.107 -16.892 1.00 86.44 91 LEU A N 1
ATOM 703 C CA . LEU A 1 91 ? 6.343 -0.979 -18.148 1.00 86.44 91 LEU A CA 1
ATOM 704 C C . LEU A 1 91 ? 6.602 -2.366 -18.741 1.00 86.44 91 LEU A C 1
ATOM 706 O O . LEU A 1 91 ? 7.257 -3.205 -18.124 1.00 86.44 91 LEU A O 1
ATOM 710 N N . GLN A 1 92 ? 6.134 -2.597 -19.962 1.00 88.06 92 GLN A N 1
ATOM 711 C CA . GLN A 1 92 ? 6.320 -3.854 -20.681 1.00 88.06 92 GLN A CA 1
ATOM 712 C C . GLN A 1 92 ? 7.178 -3.653 -21.925 1.00 88.06 92 GLN A C 1
ATOM 714 O O . GLN A 1 92 ? 6.989 -2.703 -22.683 1.00 88.06 92 GLN A O 1
ATOM 719 N N . ILE A 1 93 ? 8.099 -4.582 -22.184 1.00 89.12 93 ILE A N 1
ATOM 720 C CA . ILE A 1 93 ? 8.870 -4.605 -23.430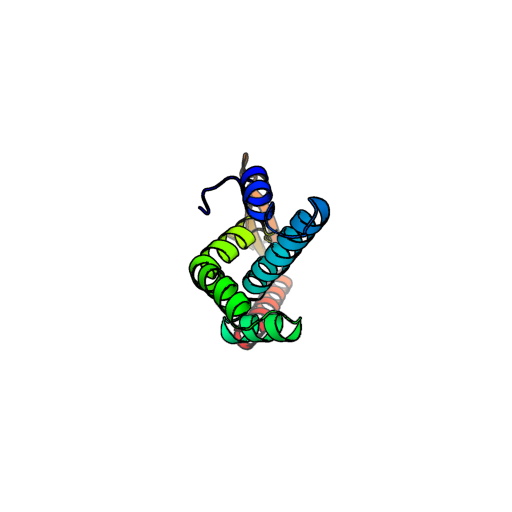 1.00 89.12 93 ILE A CA 1
ATOM 721 C C . ILE A 1 93 ? 8.052 -5.367 -24.476 1.00 89.12 93 ILE A C 1
ATOM 723 O O . ILE A 1 93 ? 8.012 -6.592 -24.474 1.00 89.12 93 ILE A O 1
ATOM 727 N N . GLY A 1 94 ? 7.413 -4.635 -25.389 1.00 87.56 94 GLY A N 1
ATOM 728 C CA . GLY A 1 94 ? 6.630 -5.204 -26.493 1.00 87.56 94 GLY A CA 1
ATOM 729 C C . GLY A 1 94 ? 7.483 -5.712 -27.661 1.00 87.56 94 GLY A C 1
ATOM 730 O O . GLY A 1 94 ? 6.978 -6.350 -28.580 1.00 87.56 94 GLY A O 1
ATOM 731 N N . GLY A 1 95 ? 8.783 -5.418 -27.662 1.00 91.25 95 GLY A N 1
ATOM 732 C CA . GLY A 1 95 ? 9.735 -5.991 -28.607 1.00 91.25 95 GLY A CA 1
ATOM 733 C C . GLY A 1 95 ? 11.018 -5.182 -28.720 1.00 91.25 95 GLY A 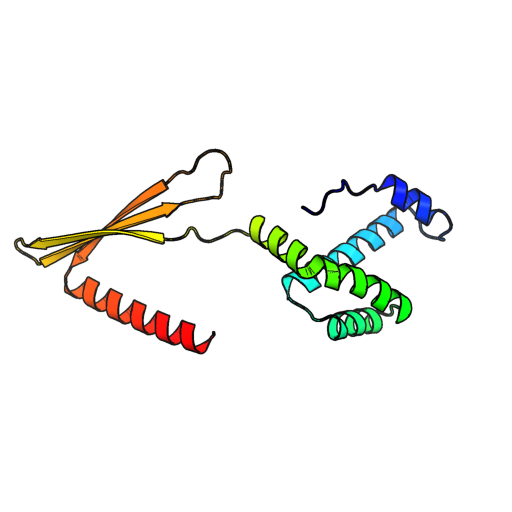C 1
ATOM 734 O O . GLY A 1 95 ? 11.114 -4.055 -28.235 1.00 91.25 95 GLY A O 1
ATOM 735 N N . TRP A 1 96 ? 12.004 -5.752 -29.401 1.00 93.00 96 TRP A N 1
ATOM 736 C CA . TRP A 1 96 ? 13.274 -5.091 -29.671 1.00 93.00 96 TRP A CA 1
ATOM 737 C C . TRP A 1 96 ? 13.790 -5.445 -31.065 1.00 93.00 96 TRP A C 1
ATOM 739 O O . TRP A 1 96 ? 13.342 -6.415 -31.677 1.00 93.00 96 TRP A O 1
ATOM 749 N N . GLN A 1 97 ? 14.702 -4.630 -31.584 1.00 93.31 97 GLN A N 1
ATOM 750 C CA . GLN A 1 97 ? 15.421 -4.893 -32.829 1.00 93.31 97 GLN A CA 1
ATOM 751 C C . GLN A 1 97 ? 16.798 -4.231 -32.800 1.00 93.31 97 GLN A C 1
ATOM 753 O O . GLN A 1 97 ? 16.985 -3.198 -32.158 1.00 93.31 97 GLN A O 1
ATOM 758 N N . VAL A 1 98 ? 17.754 -4.811 -33.522 1.00 93.00 98 VAL A N 1
ATOM 759 C CA . VAL A 1 98 ? 19.081 -4.219 -33.725 1.00 93.00 98 VAL A CA 1
ATOM 760 C C . VAL A 1 98 ? 19.126 -3.602 -35.112 1.00 93.00 98 VAL A C 1
ATOM 762 O O . VAL A 1 98 ? 18.857 -4.271 -36.106 1.00 93.00 98 VAL A O 1
ATOM 765 N N . GLN A 1 99 ? 19.484 -2.326 -35.171 1.00 90.69 99 GLN A N 1
ATOM 766 C CA . GLN A 1 99 ? 19.729 -1.610 -36.410 1.00 90.69 99 GLN A CA 1
ATOM 767 C C . GLN A 1 99 ? 21.237 -1.487 -36.616 1.00 90.69 99 GLN A C 1
ATOM 769 O O . GLN A 1 99 ? 21.950 -0.917 -35.786 1.00 90.69 99 GLN A O 1
ATOM 774 N N . VAL A 1 100 ? 21.718 -2.036 -37.730 1.00 85.31 100 VAL A N 1
ATOM 775 C CA . VAL A 1 100 ? 23.123 -1.964 -38.138 1.00 85.31 100 VAL A CA 1
ATOM 776 C C . VAL A 1 100 ? 23.221 -0.985 -39.305 1.00 85.31 100 VAL A C 1
ATOM 778 O O . VAL A 1 100 ? 22.773 -1.291 -40.406 1.00 85.31 100 VAL A O 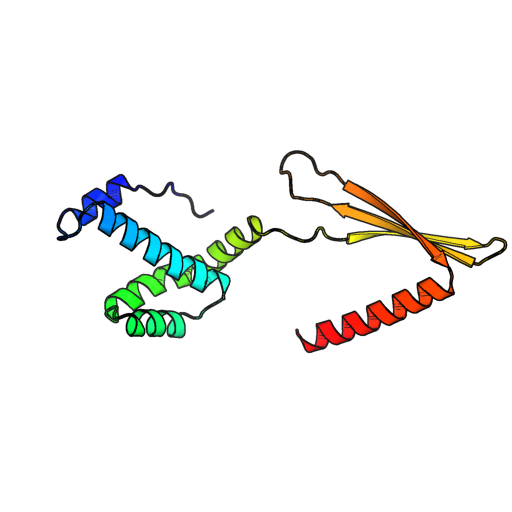1
ATOM 781 N N . GLY A 1 101 ? 23.754 0.206 -39.034 1.00 83.50 101 GLY A N 1
ATOM 782 C CA . GLY A 1 101 ? 24.095 1.220 -40.036 1.00 83.50 101 GLY A CA 1
ATOM 783 C C . GLY A 1 101 ? 25.542 1.677 -39.843 1.00 83.50 101 GLY A C 1
ATOM 784 O O . GLY A 1 101 ? 26.406 0.857 -39.546 1.00 83.50 101 GLY A O 1
ATOM 785 N N . GLU A 1 102 ? 25.801 2.985 -39.925 1.00 80.00 102 GLU A N 1
ATOM 786 C CA . GLU A 1 102 ? 27.106 3.570 -39.553 1.00 80.00 102 GLU A CA 1
ATOM 787 C C . GLU A 1 102 ? 27.476 3.294 -38.083 1.00 80.00 102 GLU A C 1
ATOM 789 O O . GLU A 1 102 ? 28.647 3.171 -37.733 1.00 80.00 102 GLU A O 1
ATOM 794 N N . SER A 1 103 ? 26.466 3.135 -37.221 1.00 81.81 103 SER A N 1
ATOM 795 C CA . SER A 1 103 ? 26.594 2.692 -35.832 1.00 81.81 103 SER A CA 1
ATOM 796 C C . SER A 1 103 ? 25.602 1.564 -35.520 1.00 81.81 103 SER A C 1
ATOM 798 O O . SER A 1 103 ? 24.576 1.410 -36.191 1.00 81.81 103 SER A O 1
ATOM 800 N N . LYS A 1 104 ? 25.919 0.742 -34.507 1.00 87.81 104 LYS A N 1
ATOM 801 C CA . LYS A 1 104 ? 25.033 -0.319 -33.999 1.00 87.81 104 LYS A CA 1
ATOM 802 C C . LYS A 1 104 ? 24.116 0.252 -32.922 1.00 87.81 104 LYS A C 1
ATOM 804 O O . LYS A 1 104 ? 24.594 0.638 -31.854 1.00 87.81 104 LYS A O 1
ATOM 809 N N . ASN A 1 105 ? 22.814 0.249 -33.192 1.00 91.69 105 ASN A N 1
ATOM 810 C CA . ASN A 1 105 ? 21.795 0.736 -32.268 1.00 91.69 105 ASN A CA 1
ATOM 811 C C . ASN A 1 105 ? 20.788 -0.366 -31.929 1.00 91.69 105 ASN A C 1
ATOM 813 O O . ASN A 1 105 ? 20.447 -1.201 -32.766 1.00 91.69 105 ASN A O 1
ATOM 817 N N . VAL A 1 106 ? 20.300 -0.355 -30.695 1.00 92.94 106 VAL A N 1
ATOM 818 C CA . VAL A 1 106 ? 19.230 -1.216 -30.197 1.00 92.94 106 VAL A CA 1
ATOM 819 C C . VAL A 1 106 ? 17.982 -0.361 -30.047 1.00 92.94 106 VAL A C 1
ATOM 821 O O . VAL A 1 106 ? 17.984 0.638 -29.329 1.00 92.94 106 VAL A O 1
ATOM 824 N N . ILE A 1 107 ? 16.909 -0.757 -30.723 1.00 93.06 107 ILE A N 1
ATOM 825 C CA . ILE A 1 107 ? 15.602 -0.127 -30.588 1.00 93.06 107 ILE A CA 1
ATOM 826 C C . ILE A 1 107 ? 14.737 -1.018 -29.707 1.00 93.06 107 ILE A C 1
ATOM 828 O O . ILE A 1 107 ? 14.508 -2.180 -30.040 1.00 93.06 107 ILE A O 1
ATOM 832 N N . MET A 1 108 ? 14.227 -0.465 -28.610 1.00 93.00 108 MET A N 1
ATOM 833 C CA . MET A 1 108 ? 13.293 -1.130 -27.703 1.00 93.00 108 MET A CA 1
ATOM 834 C C . MET A 1 108 ? 11.929 -0.451 -27.794 1.00 93.00 108 MET A C 1
ATOM 836 O O . MET A 1 108 ? 11.831 0.773 -27.721 1.00 93.00 108 MET A O 1
ATOM 840 N N . ARG A 1 109 ? 10.873 -1.247 -27.956 1.00 93.25 109 ARG A N 1
ATOM 841 C CA . ARG A 1 109 ? 9.482 -0.791 -27.931 1.00 93.25 109 ARG A CA 1
ATOM 842 C C . ARG A 1 109 ? 8.888 -1.143 -26.579 1.00 93.25 109 ARG A C 1
ATOM 844 O O . ARG A 1 109 ? 8.779 -2.317 -26.231 1.00 93.25 109 ARG A O 1
ATOM 851 N N . LEU A 1 110 ? 8.525 -0.115 -25.835 1.00 90.69 110 LEU A N 1
ATOM 852 C CA . LEU A 1 110 ? 7.951 -0.199 -24.508 1.00 90.69 110 LEU A CA 1
ATOM 853 C C . LEU A 1 110 ? 6.476 0.184 -24.575 1.00 90.69 110 LEU A C 1
ATOM 855 O O . LEU A 1 110 ? 6.097 1.088 -25.318 1.00 90.69 110 LEU A O 1
ATOM 859 N N . THR A 1 111 ? 5.651 -0.505 -23.804 1.00 88.81 111 THR A N 1
ATOM 860 C CA . THR A 1 111 ? 4.236 -0.180 -23.634 1.00 88.81 111 THR A CA 1
ATOM 861 C C . THR A 1 111 ? 3.974 -0.001 -22.153 1.00 88.81 111 THR A C 1
ATOM 863 O O . THR A 1 111 ? 4.477 -0.776 -21.343 1.00 88.81 111 THR A O 1
ATOM 866 N N . THR A 1 112 ? 3.219 1.030 -21.805 1.00 83.62 112 THR A N 1
ATOM 867 C CA . THR A 1 112 ? 2.751 1.255 -20.442 1.00 83.62 112 THR A CA 1
ATOM 868 C C . THR A 1 112 ? 1.238 1.394 -20.450 1.00 83.62 112 THR A C 1
ATOM 870 O O . THR A 1 112 ? 0.671 2.046 -21.332 1.00 83.62 112 THR A O 1
ATOM 873 N N . THR A 1 113 ? 0.588 0.749 -19.490 1.00 74.38 113 THR A N 1
ATOM 874 C CA . THR A 1 113 ? -0.863 0.795 -19.306 1.00 74.38 113 THR A CA 1
ATOM 875 C C . THR A 1 113 ? -1.168 1.692 -18.118 1.00 74.38 113 THR A C 1
ATOM 877 O O . THR A 1 113 ? -0.903 1.320 -16.972 1.00 74.38 113 THR A O 1
ATOM 880 N N . ASN A 1 114 ? -1.714 2.876 -18.379 1.00 65.81 114 ASN A N 1
ATOM 881 C CA . ASN A 1 114 ? -2.198 3.739 -17.311 1.00 65.81 114 ASN A CA 1
ATOM 882 C C . ASN A 1 114 ? -3.610 3.284 -16.945 1.00 65.81 114 ASN A C 1
ATOM 884 O O . ASN A 1 114 ? -4.553 3.537 -17.681 1.00 65.81 114 ASN A O 1
ATOM 888 N N . SER A 1 115 ? -3.756 2.610 -15.807 1.00 60.31 115 SER A N 1
ATOM 889 C CA . SER A 1 115 ? -5.057 2.169 -15.286 1.00 60.31 115 SER A CA 1
ATOM 890 C C . SER A 1 115 ? -5.773 3.256 -14.473 1.00 60.31 115 SER A C 1
ATOM 892 O O . SER A 1 115 ? -6.595 2.933 -13.620 1.00 60.31 115 SER A O 1
ATOM 894 N N . VAL A 1 116 ? -5.390 4.528 -14.640 1.00 55.94 116 VAL A N 1
ATOM 895 C CA . VAL A 1 116 ? -5.879 5.627 -13.788 1.00 55.94 116 VAL A CA 1
ATOM 896 C C . VAL A 1 116 ? -7.320 6.013 -14.145 1.00 55.94 116 VAL A C 1
ATOM 898 O O . VAL A 1 116 ? -8.041 6.477 -13.269 1.00 55.94 116 VAL A O 1
ATOM 901 N N . ASP A 1 117 ? -7.778 5.700 -15.359 1.00 50.19 117 ASP A N 1
ATOM 902 C CA . ASP A 1 117 ? -9.139 5.982 -15.810 1.00 50.19 117 ASP A CA 1
ATOM 903 C C . ASP A 1 117 ? -9.854 4.667 -16.152 1.00 50.19 117 ASP A C 1
ATOM 905 O O . ASP A 1 117 ? -9.490 3.971 -17.098 1.00 50.19 117 ASP A O 1
ATOM 909 N N . GLN A 1 118 ? -10.876 4.305 -15.368 1.00 52.44 118 GLN A N 1
ATOM 910 C CA . GLN A 1 118 ? -11.663 3.068 -15.524 1.00 52.44 118 GLN A CA 1
ATOM 911 C C . GLN A 1 118 ? -12.520 3.012 -16.807 1.00 52.44 118 GLN A C 1
ATOM 913 O O . GLN A 1 118 ? -13.364 2.128 -16.932 1.00 52.44 118 GLN A O 1
ATOM 918 N N . GLU A 1 119 ? -12.316 3.910 -17.770 1.00 53.78 119 GLU A N 1
ATOM 919 C CA . GLU A 1 119 ? -13.148 3.984 -18.977 1.00 53.78 119 GLU A CA 1
ATOM 920 C C . GLU A 1 119 ? -12.356 3.903 -20.291 1.00 53.78 119 GLU A C 1
ATOM 922 O O . GLU A 1 119 ? -12.932 3.489 -21.294 1.00 53.78 119 GLU A O 1
ATOM 927 N N . GLU A 1 120 ? -11.037 4.139 -20.307 1.00 53.53 120 GLU A N 1
ATOM 928 C CA . GLU A 1 120 ? -10.208 3.928 -21.504 1.00 53.53 120 GLU A CA 1
ATOM 929 C C . GLU A 1 120 ? -8.781 3.483 -21.130 1.00 53.53 120 GLU A C 1
ATOM 931 O O . GLU A 1 120 ? -7.983 4.262 -20.609 1.00 53.53 120 GLU A O 1
ATOM 936 N N . GLU A 1 121 ? -8.414 2.230 -21.439 1.00 56.41 121 GLU A N 1
ATOM 937 C CA . GLU A 1 121 ? -7.016 1.776 -21.395 1.00 56.41 121 GLU A CA 1
ATOM 938 C C . GLU A 1 121 ? -6.190 2.530 -22.450 1.00 56.41 121 GLU A C 1
ATOM 940 O O . GLU A 1 121 ? -5.971 2.071 -23.576 1.00 56.41 121 GLU A O 1
ATOM 945 N N . THR A 1 122 ? -5.693 3.712 -22.096 1.00 60.06 122 THR A N 1
ATOM 946 C CA . THR A 1 122 ? -4.779 4.465 -22.954 1.00 60.06 122 THR A CA 1
ATOM 947 C C . THR A 1 122 ? -3.383 3.844 -22.875 1.00 60.06 122 THR A C 1
ATOM 949 O O . THR A 1 122 ? -2.535 4.186 -22.052 1.00 60.06 122 THR A O 1
ATOM 952 N N . SER A 1 123 ? -3.133 2.866 -23.747 1.00 69.75 123 SER A N 1
ATOM 953 C CA . SER A 1 123 ? -1.808 2.261 -23.903 1.00 69.75 123 SER A CA 1
ATOM 954 C C . SER A 1 123 ? -0.837 3.262 -24.533 1.00 69.75 123 SER A C 1
ATOM 956 O O . SER A 1 123 ? -0.904 3.539 -25.734 1.00 69.75 123 SER A O 1
ATOM 958 N N . GLN A 1 124 ? 0.107 3.779 -23.745 1.00 77.88 124 GLN A N 1
ATOM 959 C CA . GLN A 1 124 ? 1.170 4.636 -24.266 1.00 77.88 124 GLN A CA 1
ATOM 960 C C . GLN A 1 124 ? 2.321 3.772 -24.786 1.00 77.88 124 GLN A C 1
ATOM 962 O O . GLN A 1 124 ? 2.853 2.912 -24.081 1.00 77.88 124 GLN A O 1
ATOM 967 N N . LYS A 1 125 ? 2.715 4.011 -26.040 1.00 85.38 125 LYS A N 1
ATOM 968 C CA . LYS A 1 125 ? 3.845 3.337 -26.686 1.00 85.38 125 LYS A CA 1
ATOM 969 C C . LYS A 1 125 ? 5.052 4.264 -26.679 1.00 85.38 125 LYS A C 1
ATOM 971 O O . LYS A 1 125 ? 4.996 5.359 -27.231 1.00 85.38 125 LYS A O 1
ATOM 976 N N . LEU A 1 126 ? 6.150 3.804 -26.095 1.00 87.62 126 LEU A N 1
ATOM 977 C CA . LEU A 1 126 ? 7.427 4.506 -26.059 1.00 87.62 126 LEU A CA 1
ATOM 978 C C . LEU A 1 126 ? 8.457 3.721 -26.871 1.00 87.62 126 LEU A C 1
ATOM 980 O O . LEU A 1 126 ? 8.592 2.508 -26.724 1.00 87.62 126 LEU A O 1
ATOM 984 N N . GLN A 1 127 ? 9.214 4.409 -27.719 1.00 90.19 127 GLN A N 1
ATOM 985 C CA . GLN A 1 127 ? 10.329 3.811 -28.444 1.00 90.19 127 GLN A CA 1
ATOM 986 C C . GLN A 1 127 ? 11.640 4.406 -27.940 1.00 90.19 127 GLN A C 1
ATOM 988 O O . GLN A 1 127 ? 11.844 5.615 -28.003 1.00 90.19 127 GLN A O 1
ATOM 993 N N . LEU A 1 128 ? 12.541 3.548 -27.471 1.00 90.88 128 LEU A N 1
ATOM 994 C CA . LEU A 1 128 ? 13.893 3.925 -27.077 1.00 90.88 128 LEU A CA 1
ATOM 995 C C . LEU A 1 128 ? 14.874 3.489 -28.160 1.00 90.88 128 LEU A C 1
ATOM 997 O O . LEU A 1 128 ? 14.829 2.344 -28.603 1.00 90.88 128 LEU A O 1
ATOM 1001 N N . CYS A 1 129 ? 15.768 4.389 -28.564 1.00 92.69 129 CYS A N 1
ATOM 1002 C CA . CYS A 1 129 ? 16.897 4.083 -29.438 1.00 92.69 129 CYS A CA 1
ATOM 1003 C C . CYS A 1 129 ? 18.190 4.269 -28.641 1.00 92.69 129 CYS A C 1
ATOM 1005 O O . CYS A 1 129 ? 18.501 5.374 -28.193 1.00 92.69 129 CYS A O 1
ATOM 1007 N N . LEU A 1 130 ? 18.912 3.175 -28.423 1.00 93.56 130 LEU A N 1
ATOM 1008 C CA . LEU A 1 130 ? 20.112 3.128 -27.598 1.00 93.56 130 LEU A CA 1
ATOM 1009 C C . LEU A 1 130 ? 21.307 2.739 -28.460 1.00 93.56 130 LEU A C 1
ATOM 1011 O O . LEU A 1 130 ? 21.233 1.793 -29.239 1.00 93.56 130 LEU A O 1
ATOM 1015 N N . THR A 1 131 ? 22.432 3.424 -28.285 1.00 93.88 131 THR A N 1
ATOM 1016 C CA . THR A 1 131 ? 23.712 2.948 -28.823 1.00 93.88 131 THR A CA 1
ATOM 1017 C C . THR A 1 131 ? 24.150 1.685 -28.079 1.00 93.88 131 THR A C 1
ATOM 1019 O O . THR A 1 131 ? 23.699 1.429 -26.959 1.00 93.88 131 THR A O 1
ATOM 1022 N N . ALA A 1 132 ? 25.064 0.906 -28.664 1.00 89.94 132 ALA A N 1
ATOM 1023 C CA . ALA A 1 132 ? 25.626 -0.278 -28.006 1.00 89.94 132 ALA A CA 1
ATOM 1024 C C . ALA A 1 132 ? 26.187 0.024 -26.598 1.00 89.94 132 ALA A C 1
ATOM 1026 O O . ALA A 1 132 ? 25.940 -0.728 -25.658 1.00 89.94 132 ALA A O 1
ATOM 1027 N N . GLU A 1 133 ? 26.877 1.156 -26.431 1.00 92.44 133 GLU A N 1
ATOM 1028 C CA . GLU A 1 133 ? 27.415 1.601 -25.138 1.00 92.44 133 GLU A CA 1
ATOM 1029 C C . GLU A 1 133 ? 26.309 1.881 -24.112 1.00 92.44 133 GLU A C 1
ATOM 1031 O O . GLU A 1 133 ? 26.352 1.361 -22.997 1.00 92.44 133 GLU A O 1
ATOM 1036 N N . LYS A 1 134 ? 25.272 2.642 -24.496 1.00 93.44 134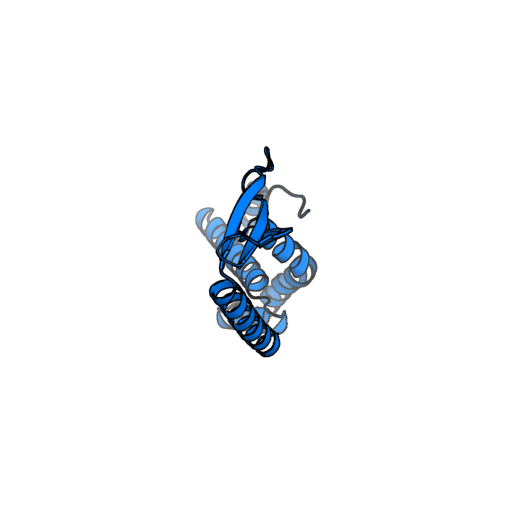 LYS A N 1
ATOM 1037 C CA . LYS A 1 134 ? 24.133 2.945 -23.612 1.00 93.44 134 LYS A CA 1
ATOM 1038 C C . LYS A 1 134 ? 23.340 1.692 -23.249 1.00 93.44 134 LYS A C 1
ATOM 1040 O O . LYS A 1 134 ? 22.836 1.597 -22.135 1.00 93.44 134 LYS A O 1
ATOM 1045 N N . PHE A 1 135 ? 23.240 0.727 -24.163 1.00 93.06 135 PHE A N 1
ATOM 1046 C CA . PHE A 1 135 ? 22.580 -0.548 -23.896 1.00 93.06 135 PHE A CA 1
ATOM 1047 C C . PHE A 1 135 ? 23.356 -1.398 -22.880 1.00 93.06 135 PHE A C 1
ATOM 1049 O O . PHE A 1 135 ? 22.752 -1.964 -21.970 1.00 93.06 135 PHE A O 1
ATOM 1056 N N . HIS A 1 136 ? 24.691 -1.441 -22.972 1.00 93.00 136 HIS A N 1
ATOM 1057 C CA . HIS A 1 136 ? 25.518 -2.103 -21.958 1.00 93.00 136 HIS A CA 1
ATOM 1058 C C . HIS A 1 136 ? 25.418 -1.423 -20.590 1.00 93.00 136 HIS A C 1
ATOM 1060 O O . HIS A 1 136 ? 25.322 -2.122 -19.582 1.00 93.00 136 HIS A O 1
ATOM 1066 N N . LEU A 1 137 ? 25.382 -0.086 -20.551 1.00 96.50 137 LEU A N 1
ATOM 1067 C CA . LEU A 1 137 ? 25.171 0.652 -19.305 1.00 96.50 137 LEU A CA 1
ATOM 1068 C C . LEU A 1 137 ? 23.799 0.334 -18.698 1.00 96.50 137 LEU A C 1
ATOM 1070 O O . LEU A 1 137 ? 23.718 -0.002 -17.525 1.00 96.50 137 LEU A O 1
ATOM 1074 N N . LEU A 1 138 ? 22.731 0.347 -19.502 1.00 94.38 138 LEU A N 1
ATOM 1075 C CA . LEU A 1 138 ? 21.394 -0.025 -19.037 1.00 94.38 138 LEU A CA 1
ATOM 1076 C C . LEU A 1 138 ? 21.371 -1.442 -18.444 1.00 94.38 138 LEU A C 1
ATOM 1078 O O . LEU A 1 138 ? 20.782 -1.656 -17.390 1.00 94.38 138 LEU A O 1
ATOM 1082 N N . LEU A 1 139 ? 22.030 -2.408 -19.090 1.00 94.12 139 LEU A N 1
ATOM 1083 C CA . LEU A 1 139 ? 22.136 -3.771 -18.567 1.00 94.12 139 LEU A CA 1
ATOM 1084 C C . LEU A 1 139 ? 22.871 -3.818 -17.221 1.00 94.12 139 LEU A C 1
ATOM 1086 O O . LEU A 1 139 ? 22.472 -4.581 -16.343 1.00 94.12 139 LEU A O 1
ATOM 1090 N N . HIS A 1 140 ? 23.942 -3.038 -17.069 1.00 97.38 140 HIS A N 1
ATOM 1091 C CA . HIS A 1 140 ? 24.672 -2.932 -15.810 1.00 97.38 140 HIS A CA 1
ATOM 1092 C C . HIS A 1 140 ? 23.768 -2.389 -14.696 1.00 97.38 140 HIS A C 1
ATOM 1094 O O . HIS A 1 140 ? 23.612 -3.046 -13.671 1.00 97.38 140 HIS A O 1
ATOM 1100 N N . GLU A 1 141 ? 23.094 -1.263 -14.934 1.00 97.25 141 GLU A N 1
ATOM 1101 C CA . GLU A 1 141 ? 22.206 -0.639 -13.947 1.00 97.25 141 GLU A CA 1
ATOM 1102 C C . GLU A 1 141 ? 21.026 -1.541 -13.570 1.00 97.25 141 GLU A C 1
ATOM 1104 O O . GLU A 1 141 ? 20.693 -1.667 -12.394 1.00 97.25 141 GLU A O 1
ATOM 1109 N N . LEU A 1 142 ? 20.427 -2.242 -14.541 1.00 94.44 142 LEU A N 1
ATOM 1110 C CA . LEU A 1 142 ? 19.343 -3.189 -14.265 1.00 94.44 142 LEU A CA 1
ATOM 1111 C C . LEU A 1 142 ? 19.812 -4.391 -13.435 1.00 94.44 142 LEU A C 1
ATOM 1113 O O . LEU A 1 142 ? 19.052 -4.888 -12.606 1.00 94.44 142 LEU A O 1
ATOM 1117 N N . LYS A 1 143 ? 21.053 -4.858 -13.626 1.00 96.94 143 LYS A N 1
ATOM 1118 C CA . LYS A 1 143 ? 21.635 -5.909 -12.777 1.00 96.94 143 LYS A CA 1
ATOM 1119 C C . LYS A 1 143 ? 21.858 -5.410 -11.355 1.00 96.94 143 LYS A C 1
ATOM 1121 O O . LYS A 1 143 ? 21.478 -6.108 -10.426 1.00 96.94 143 LYS A O 1
ATOM 1126 N N . THR A 1 144 ? 22.409 -4.210 -11.192 1.00 96.88 144 THR A N 1
ATOM 1127 C CA . THR A 1 144 ? 22.595 -3.587 -9.875 1.00 96.88 144 THR A CA 1
ATOM 1128 C C . THR A 1 144 ? 21.259 -3.418 -9.153 1.00 96.88 144 THR A C 1
ATOM 1130 O O . THR A 1 144 ? 21.125 -3.827 -8.004 1.00 96.88 144 THR A O 1
ATOM 1133 N N . ALA A 1 145 ? 20.245 -2.886 -9.842 1.00 94.44 145 ALA A N 1
ATOM 1134 C CA . ALA A 1 145 ? 18.900 -2.730 -9.294 1.00 94.44 145 ALA A CA 1
ATOM 1135 C C . ALA A 1 145 ? 18.284 -4.075 -8.886 1.00 94.44 145 ALA A C 1
ATOM 1137 O O . ALA A 1 145 ? 17.665 -4.168 -7.831 1.00 94.44 145 ALA A O 1
ATOM 1138 N N . LYS A 1 146 ? 18.486 -5.129 -9.688 1.00 94.31 146 LYS A N 1
ATOM 1139 C CA . LYS A 1 146 ? 18.040 -6.481 -9.343 1.00 94.31 146 LYS A CA 1
ATOM 1140 C C . LYS A 1 146 ? 18.694 -6.978 -8.049 1.00 94.31 146 LYS A C 1
ATOM 1142 O O . LYS A 1 146 ? 17.975 -7.470 -7.189 1.00 94.31 146 LYS A O 1
ATOM 1147 N N . THR A 1 147 ? 20.010 -6.831 -7.902 1.00 96.81 147 THR A N 1
ATOM 1148 C CA . THR A 1 147 ? 20.717 -7.245 -6.679 1.00 96.81 147 THR A CA 1
ATOM 1149 C C . THR A 1 147 ? 20.171 -6.519 -5.449 1.00 96.81 147 THR A C 1
ATOM 1151 O O . THR A 1 147 ? 19.872 -7.160 -4.451 1.00 96.81 147 THR A O 1
ATOM 1154 N N . LEU A 1 148 ? 19.951 -5.201 -5.541 1.00 95.31 148 LEU A N 1
ATOM 1155 C CA . LEU A 1 148 ? 19.368 -4.418 -4.443 1.00 95.31 148 LEU A CA 1
ATOM 1156 C C . LEU A 1 148 ? 17.946 -4.875 -4.083 1.00 95.31 148 LEU A C 1
ATOM 1158 O O . LEU A 1 148 ? 17.581 -4.886 -2.913 1.00 95.31 148 LEU A O 1
ATOM 1162 N N . LEU A 1 149 ? 17.134 -5.258 -5.073 1.00 92.62 149 LEU A N 1
ATOM 1163 C CA . LEU A 1 149 ? 15.791 -5.790 -4.826 1.00 92.62 149 LEU A CA 1
ATOM 1164 C C . LEU A 1 149 ? 15.829 -7.157 -4.133 1.00 92.62 149 LEU A C 1
ATOM 1166 O O . LEU A 1 149 ? 14.999 -7.412 -3.267 1.00 92.62 149 LEU A O 1
ATOM 1170 N N . GLU A 1 150 ? 16.785 -8.016 -4.489 1.00 93.62 150 GLU A N 1
ATOM 1171 C CA . GLU A 1 150 ? 16.987 -9.320 -3.844 1.00 93.62 150 GLU A CA 1
ATOM 1172 C C . GLU A 1 150 ? 17.517 -9.195 -2.403 1.00 93.62 150 GLU A C 1
ATOM 1174 O O . GLU A 1 150 ? 17.291 -10.095 -1.606 1.00 93.62 150 GLU A O 1
ATOM 1179 N N . GLU A 1 151 ? 18.185 -8.093 -2.046 1.00 93.12 151 GLU A N 1
ATOM 1180 C CA . GLU A 1 151 ? 18.625 -7.814 -0.667 1.00 93.12 151 GLU A CA 1
ATOM 1181 C C . GLU A 1 151 ? 17.496 -7.306 0.248 1.00 93.12 151 GLU A C 1
ATOM 1183 O O . GLU A 1 151 ? 17.585 -7.441 1.468 1.00 93.12 151 GLU A O 1
ATOM 1188 N N . ILE A 1 152 ? 16.460 -6.687 -0.328 1.00 84.62 152 ILE A N 1
ATOM 1189 C CA . ILE A 1 152 ? 15.313 -6.120 0.405 1.00 84.62 152 ILE A CA 1
ATOM 1190 C C . ILE A 1 152 ? 14.172 -7.142 0.554 1.00 84.62 152 ILE A C 1
ATOM 1192 O O . ILE A 1 152 ? 13.355 -7.008 1.467 1.00 84.62 152 ILE A O 1
ATOM 1196 N N . SER A 1 153 ? 14.092 -8.122 -0.353 1.00 57.12 153 SER A N 1
ATOM 1197 C CA . SER A 1 153 ? 13.036 -9.142 -0.390 1.00 57.12 153 SER A CA 1
ATOM 1198 C C . SER A 1 153 ? 13.311 -10.338 0.514 1.00 57.12 153 SER A C 1
ATOM 1200 O O . SER A 1 153 ? 12.295 -10.990 0.848 1.00 57.12 153 SER A O 1
#

Foldseek 3Di:
DPDDDPDLVVLVVVCPPPPDDSVVSVVVVVVLCVLLLVCLVVVPALVRQLVVCVVVPDDSVVSNVSSVVSVVCSVVSNVVVVVVDDDDWDKDFPDWDWDDDPFIKIKTWIWTFDPVDVPDRPIDIDIDIGGPVRVVVVVVVVVVVVVVVVVVD

Radius of gyration: 25.57 Å; chains: 1; bounding box: 57×27×68 Å

Secondary structure (DSSP, 8-state):
-------HHHHHHHTTTSS--HHHHHHHHHHHHHHHHHHHHTT--HHHHHHHHHHTT--HHHHHHHHHHHHHHHHHHHHHHHHHSPPPPPEEEEEEEEEESSSEEEEEEEEEEETTSTT--EEEEEEEEEEHHHHHHHHHHHHHHHHHHHHH-